Protein AF-A0A6C0B954-F1 (afdb_monomer)

Sequence (156 aa):
MAQPTNVSHELYFHHNYQGDMLFYRYDGAKYAPTFPLVWAKDHLPETGPECCKMCKTIGFWNGVFVGYCVKCADQYNGERGNGLIFYGEEKRNKKNSKSARFTYLKDVDLNEIGDKQICDTQAIIDEINSYKQEESCDAPLSSLYGSNYNGGYDSY

Organism: NCBI:txid1070528

Secondary structure (DSSP, 8-state):
-PPP------EEEEE-TTS-EEEEEETTEEE-TTS-HHHHH-PPTT-HHHH-HHHHHHSEETTEE---BHHHHHHTTTTT-S-EEETTEEPP-TT-TT-GGGTTTTT--TTTSS-TTT-TTHHHHHHHHHHHHHTT-S------------------

Foldseek 3Di:
DDDPDPPPFDWAFDADPVRHTQWIDTPNATAGPQQDVVCVVDADAQWACPRDPVCVAQQDQQRHGQFTACVRCVVVVVQGANHAPHRVHGDDDVPDCNHSCNPRCVPPDSVRHYHVVSVPHVVVVVVVVVVVVVVPDDDDDDDDDDDDDDDDDDDD

pLDDT: mean 80.94, std 17.59, range [40.47, 97.69]

Structure (mmCIF, N/CA/C/O backbone):
data_AF-A0A6C0B954-F1
#
_entry.id   AF-A0A6C0B954-F1
#
loop_
_atom_site.group_PDB
_atom_site.id
_atom_site.type_symbol
_atom_site.label_atom_id
_atom_site.label_alt_id
_atom_site.label_comp_id
_atom_site.label_asym_id
_atom_site.label_entity_id
_atom_site.label_seq_id
_atom_site.pdbx_PDB_ins_code
_atom_site.Cartn_x
_atom_site.Cartn_y
_atom_site.Cartn_z
_atom_site.occupancy
_atom_site.B_iso_or_equiv
_atom_site.auth_seq_id
_atom_site.auth_comp_id
_atom_site.auth_asym_id
_atom_site.auth_atom_id
_atom_site.pdbx_PDB_model_num
ATOM 1 N N . MET A 1 1 ? 31.419 20.873 10.414 1.00 46.31 1 MET A N 1
ATOM 2 C CA . MET A 1 1 ? 30.912 19.499 10.606 1.00 46.31 1 MET A CA 1
ATOM 3 C C . MET A 1 1 ? 29.510 19.623 11.179 1.00 46.31 1 MET A C 1
ATOM 5 O O . MET A 1 1 ? 29.386 20.045 12.319 1.00 46.31 1 MET A O 1
ATOM 9 N N . ALA A 1 2 ? 28.471 19.419 10.366 1.00 45.00 2 ALA A N 1
ATOM 10 C CA . ALA A 1 2 ? 27.090 19.485 10.845 1.00 45.00 2 ALA A CA 1
ATOM 11 C C . ALA A 1 2 ? 26.800 18.231 11.682 1.00 45.00 2 ALA A C 1
ATOM 13 O O . ALA A 1 2 ? 27.100 17.121 11.244 1.00 45.00 2 ALA A O 1
ATOM 14 N N . GLN A 1 3 ? 26.288 18.414 12.899 1.00 43.22 3 GLN A N 1
ATOM 15 C CA . GLN A 1 3 ? 25.821 17.305 13.729 1.00 43.22 3 GLN A CA 1
ATOM 16 C C . GLN A 1 3 ? 24.611 16.641 13.052 1.00 43.22 3 GLN A C 1
ATOM 18 O O . GLN A 1 3 ? 23.798 17.359 12.464 1.00 43.22 3 GLN A O 1
ATOM 23 N N . PRO A 1 4 ? 24.461 15.307 13.123 1.00 50.66 4 PRO A N 1
ATOM 24 C CA . PRO A 1 4 ? 23.248 14.660 12.653 1.00 50.66 4 PRO A CA 1
ATOM 25 C C . PRO A 1 4 ? 22.089 15.142 13.526 1.00 50.66 4 PRO A C 1
ATOM 27 O O . PRO A 1 4 ? 22.078 14.928 14.739 1.00 50.66 4 PRO A O 1
ATOM 30 N N . THR A 1 5 ? 21.126 15.834 12.921 1.00 51.94 5 THR A N 1
ATOM 31 C CA . THR A 1 5 ? 19.856 16.134 13.575 1.00 51.94 5 THR A CA 1
ATOM 32 C C . THR A 1 5 ? 19.202 14.801 13.894 1.00 51.94 5 THR A C 1
ATOM 34 O O . THR A 1 5 ? 18.871 14.037 12.989 1.00 51.94 5 THR A O 1
ATOM 37 N N . ASN A 1 6 ? 19.083 14.502 15.182 1.00 49.84 6 ASN A N 1
ATOM 38 C CA . ASN A 1 6 ? 18.390 13.330 15.686 1.00 49.84 6 ASN A CA 1
ATOM 39 C C . ASN A 1 6 ? 16.895 13.564 15.433 1.00 49.84 6 ASN A C 1
ATOM 41 O O . ASN A 1 6 ? 16.199 14.138 16.267 1.00 49.84 6 ASN A O 1
ATOM 45 N N . VAL A 1 7 ? 16.437 13.263 14.215 1.00 58.25 7 VAL A N 1
ATOM 46 C CA . VAL A 1 7 ? 15.026 13.371 13.851 1.00 58.25 7 VAL A CA 1
ATOM 47 C C . VAL A 1 7 ? 14.329 12.234 14.583 1.00 58.25 7 VAL A C 1
ATOM 49 O O . VAL A 1 7 ? 14.485 11.065 14.239 1.00 58.25 7 VAL A O 1
ATOM 52 N N . SER A 1 8 ? 13.627 12.558 15.666 1.00 64.38 8 SER A N 1
ATOM 53 C CA . SER A 1 8 ? 12.808 11.579 16.368 1.00 64.38 8 SER A CA 1
ATOM 54 C C . SER A 1 8 ? 11.682 11.146 15.436 1.00 64.38 8 SER A C 1
ATOM 56 O O . SER A 1 8 ? 10.769 11.922 15.162 1.00 64.38 8 SER A O 1
ATOM 58 N N . HIS A 1 9 ? 11.746 9.916 14.932 1.00 71.50 9 HIS A N 1
ATOM 59 C CA . HIS A 1 9 ? 10.646 9.348 14.164 1.00 71.50 9 HIS A CA 1
ATOM 60 C C . HIS A 1 9 ? 9.499 9.007 15.115 1.00 71.50 9 HIS A C 1
ATOM 62 O O . HIS A 1 9 ? 9.576 8.046 15.885 1.00 71.50 9 HIS A O 1
ATOM 68 N N . GLU A 1 10 ? 8.438 9.803 15.075 1.00 84.81 10 GLU A N 1
ATOM 69 C CA . GLU A 1 10 ? 7.268 9.589 15.916 1.00 84.81 10 GLU A CA 1
ATOM 70 C C . GLU A 1 10 ? 6.340 8.533 15.294 1.00 84.81 10 GLU A C 1
ATOM 72 O O . GLU A 1 10 ? 6.016 8.582 14.104 1.00 84.81 10 GLU A O 1
ATOM 77 N N . LEU A 1 11 ? 5.929 7.559 16.111 1.00 90.94 11 LEU A N 1
ATOM 78 C CA . LEU A 1 11 ? 4.969 6.517 15.751 1.00 90.94 11 LEU A CA 1
ATOM 79 C C . LEU A 1 11 ? 3.666 6.754 16.516 1.00 90.94 11 LEU A C 1
ATOM 81 O O . LEU A 1 11 ? 3.660 6.716 17.746 1.00 90.94 11 LEU A O 1
ATOM 85 N N . TYR A 1 12 ? 2.568 6.943 15.787 1.00 91.88 12 TYR A N 1
ATOM 86 C CA . TYR A 1 12 ? 1.238 7.162 16.361 1.00 91.88 12 TYR A CA 1
ATOM 87 C C . TYR A 1 12 ? 0.223 6.190 15.779 1.00 91.88 12 TYR A C 1
ATOM 89 O O . TYR A 1 12 ? 0.203 5.976 14.571 1.00 91.88 12 TYR A O 1
ATOM 97 N N . PHE A 1 13 ? -0.658 5.656 16.619 1.00 92.38 13 PHE A N 1
ATOM 98 C CA . PHE A 1 13 ? -1.759 4.792 16.196 1.00 92.38 13 PHE A CA 1
ATOM 99 C C . PHE A 1 13 ? -3.078 5.546 16.325 1.00 92.38 13 PHE A C 1
ATOM 101 O O . PHE A 1 13 ? -3.385 6.084 17.390 1.00 92.38 13 PHE A O 1
ATOM 108 N N . HIS A 1 14 ? -3.855 5.583 15.248 1.00 89.81 14 HIS A N 1
ATOM 109 C CA . HIS A 1 14 ? -5.147 6.255 15.211 1.00 89.81 14 HIS A CA 1
ATOM 110 C C . HIS A 1 14 ? -6.263 5.217 15.190 1.00 89.81 14 HIS A C 1
ATOM 112 O O . HIS A 1 14 ? -6.231 4.290 14.382 1.00 89.81 14 HIS A O 1
ATOM 118 N N . HIS A 1 15 ? -7.250 5.395 16.066 1.00 90.50 15 HIS A N 1
ATOM 119 C CA . HIS A 1 15 ? -8.378 4.481 16.227 1.00 90.50 15 HIS A CA 1
ATOM 120 C C . HIS A 1 15 ? -9.706 5.226 16.061 1.00 90.50 15 HIS A C 1
ATOM 122 O O . HIS A 1 15 ? -9.770 6.438 16.291 1.00 90.50 15 HIS A O 1
ATOM 128 N N . ASN A 1 16 ? -10.759 4.510 15.673 1.00 85.88 16 ASN A N 1
ATOM 129 C CA . ASN A 1 16 ? -12.130 5.013 15.720 1.00 85.88 16 ASN A CA 1
ATOM 130 C C . ASN A 1 16 ? -12.702 4.927 17.156 1.00 85.88 16 ASN A C 1
ATOM 132 O O . ASN A 1 16 ? -12.035 4.496 18.097 1.00 85.88 16 ASN A O 1
ATOM 136 N N . TYR A 1 17 ? -13.966 5.319 17.328 1.00 85.06 17 TYR A N 1
ATOM 137 C CA . TYR A 1 17 ? -14.669 5.262 18.618 1.00 85.06 17 TYR A CA 1
ATOM 138 C C . TYR A 1 17 ? -14.975 3.831 19.100 1.00 85.06 17 TYR A C 1
ATOM 140 O O . TYR A 1 17 ? -15.267 3.636 20.277 1.00 85.06 17 TYR A O 1
ATOM 148 N N . GLN A 1 18 ? -14.915 2.843 18.205 1.00 86.81 18 GLN A N 1
ATOM 149 C CA . GLN A 1 18 ? -15.090 1.418 18.505 1.00 86.81 18 GLN A CA 1
ATOM 150 C C . GLN A 1 18 ? -13.768 0.754 18.923 1.00 86.81 18 GLN A C 1
ATOM 152 O O . GLN A 1 18 ? -13.779 -0.368 19.419 1.00 86.81 18 GLN A O 1
ATOM 157 N N . GLY A 1 19 ? -12.643 1.467 18.793 1.00 86.19 19 GLY A N 1
ATOM 158 C CA . GLY A 1 19 ? -11.306 0.973 19.102 1.00 86.19 19 GLY A CA 1
ATOM 159 C C . GLY A 1 19 ? -10.591 0.315 17.921 1.00 86.19 19 GLY A C 1
ATOM 160 O O . GLY A 1 19 ? -9.467 -0.148 18.098 1.00 86.19 19 GLY A O 1
ATOM 161 N N . ASP A 1 20 ? -11.181 0.302 16.725 1.00 87.31 20 ASP A N 1
ATOM 162 C CA . ASP A 1 20 ? -10.530 -0.243 15.534 1.00 87.31 20 ASP A CA 1
ATOM 163 C C . ASP A 1 20 ? -9.465 0.724 15.027 1.00 87.31 20 ASP A C 1
ATOM 165 O O . ASP A 1 20 ? -9.687 1.935 14.932 1.00 87.31 20 ASP A O 1
ATOM 169 N N . MET A 1 21 ? -8.296 0.190 14.681 1.00 89.75 21 MET A N 1
ATOM 170 C CA . MET A 1 21 ? -7.208 0.986 14.126 1.00 89.75 21 MET A CA 1
ATOM 171 C C . MET A 1 21 ? -7.548 1.411 12.694 1.00 89.75 21 MET A C 1
ATOM 173 O O . MET A 1 21 ? -7.789 0.569 11.836 1.00 89.75 21 MET A O 1
ATOM 177 N N . LEU A 1 22 ? -7.519 2.718 12.433 1.00 90.69 22 LEU A N 1
ATOM 178 C CA . LEU A 1 22 ? -7.804 3.312 11.122 1.00 90.69 22 LEU A CA 1
ATOM 179 C C . LEU A 1 22 ? -6.543 3.467 10.272 1.00 90.69 22 LEU A C 1
ATOM 181 O O . LEU A 1 22 ? -6.570 3.275 9.060 1.00 90.69 22 LEU A O 1
ATOM 185 N N . PHE A 1 23 ? -5.436 3.841 10.914 1.00 94.56 23 PHE A N 1
ATOM 186 C CA . PHE A 1 23 ? -4.098 3.927 10.334 1.00 94.56 23 PHE A CA 1
ATOM 187 C C . PHE A 1 23 ? -3.073 4.133 11.451 1.00 94.56 23 PHE A C 1
ATOM 189 O O . PHE A 1 23 ? -3.416 4.490 12.582 1.00 94.56 23 PHE A O 1
ATOM 196 N N . TYR A 1 24 ? -1.796 3.989 11.119 1.00 94.94 24 TYR A N 1
ATOM 197 C CA . TYR A 1 24 ? -0.712 4.498 11.955 1.00 94.94 24 TYR A CA 1
ATOM 198 C C . TYR A 1 24 ? 0.130 5.509 11.180 1.00 94.94 24 TYR A C 1
ATOM 200 O O . TYR A 1 24 ? 0.215 5.456 9.955 1.00 94.94 24 TYR A O 1
ATOM 208 N N . ARG A 1 25 ? 0.738 6.462 11.883 1.00 94.69 25 ARG A N 1
ATOM 209 C CA . ARG A 1 25 ? 1.648 7.449 11.303 1.00 94.69 25 ARG A CA 1
ATOM 210 C C . ARG A 1 25 ? 3.078 7.080 11.647 1.00 94.69 25 ARG A C 1
ATOM 212 O O . ARG A 1 25 ? 3.368 6.827 12.812 1.00 94.69 25 ARG A O 1
ATOM 219 N N . TYR A 1 26 ? 3.948 7.074 10.649 1.00 94.38 26 TYR A N 1
ATOM 220 C CA . TYR A 1 26 ? 5.383 6.920 10.827 1.00 94.38 26 TYR A CA 1
ATOM 221 C C . TYR A 1 26 ? 6.103 7.821 9.830 1.00 94.38 26 TYR A C 1
ATOM 223 O O . TYR A 1 26 ? 5.793 7.781 8.642 1.00 94.38 26 TYR A O 1
ATOM 231 N N . ASP A 1 27 ? 7.036 8.630 10.331 1.00 89.81 27 ASP A N 1
ATOM 232 C CA . ASP A 1 27 ? 7.874 9.523 9.522 1.00 89.81 27 ASP A CA 1
ATOM 233 C C . ASP A 1 27 ? 7.063 10.376 8.534 1.00 89.81 27 ASP A C 1
ATOM 235 O O . ASP A 1 27 ? 7.216 10.301 7.325 1.00 89.81 27 ASP A O 1
ATOM 239 N N . GLY A 1 28 ? 6.078 11.112 9.055 1.00 87.88 28 GLY A N 1
ATOM 240 C CA . GLY A 1 28 ? 5.234 11.994 8.246 1.00 87.88 28 GLY A CA 1
ATOM 241 C C . GLY A 1 28 ? 4.078 11.301 7.515 1.00 87.88 28 GLY A C 1
ATOM 242 O O . GLY A 1 28 ? 2.994 11.889 7.466 1.00 87.88 28 GLY A O 1
ATOM 243 N N . ALA A 1 29 ? 4.244 10.058 7.060 1.00 93.25 29 ALA A N 1
ATOM 244 C CA . ALA A 1 29 ? 3.247 9.311 6.289 1.00 93.25 29 ALA A CA 1
ATOM 245 C C . ALA A 1 29 ? 2.267 8.502 7.162 1.00 93.25 29 ALA A C 1
ATOM 247 O O . ALA A 1 29 ? 2.624 7.971 8.215 1.00 93.25 29 ALA A O 1
ATOM 248 N N . LYS A 1 30 ? 1.012 8.386 6.706 1.00 95.25 30 LYS A N 1
ATOM 249 C CA . LYS A 1 30 ? -0.006 7.490 7.283 1.00 95.25 30 LYS A CA 1
ATOM 250 C C . LYS A 1 30 ? 0.017 6.158 6.530 1.00 95.25 30 LYS A C 1
ATOM 252 O O . LYS A 1 30 ? 0.078 6.169 5.307 1.00 95.25 30 LYS A O 1
ATOM 257 N N . TYR A 1 31 ? -0.082 5.038 7.232 1.00 96.56 31 TYR A N 1
A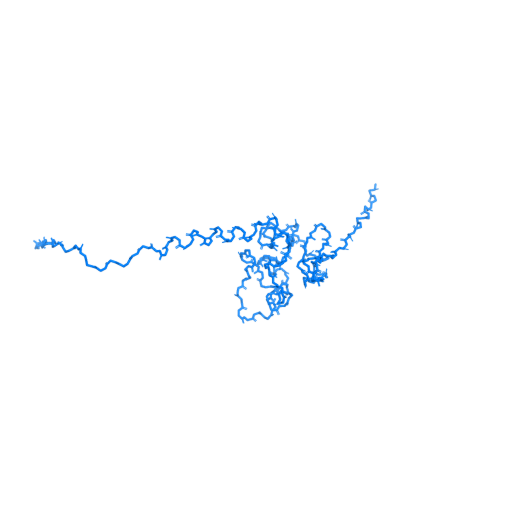TOM 258 C CA . TYR A 1 31 ? -0.032 3.679 6.689 1.00 96.56 31 TYR A CA 1
ATOM 259 C C . TYR A 1 31 ? -1.258 2.880 7.119 1.00 96.56 31 TYR A C 1
ATOM 261 O O . TYR A 1 31 ? -1.780 3.088 8.218 1.00 96.56 31 TYR A O 1
ATOM 269 N N . ALA A 1 32 ? -1.708 1.963 6.259 1.00 96.19 32 ALA A N 1
ATOM 270 C CA . ALA A 1 32 ? -2.838 1.093 6.569 1.00 96.19 32 ALA A CA 1
ATOM 271 C C . ALA A 1 32 ? -2.593 0.319 7.883 1.00 96.19 32 ALA A C 1
ATOM 273 O O . ALA A 1 32 ? -1.444 -0.028 8.162 1.00 96.19 32 ALA A O 1
ATOM 274 N N . PRO A 1 33 ? -3.639 0.012 8.674 1.00 94.56 33 PRO A N 1
ATOM 275 C CA . PRO A 1 33 ? -3.510 -0.548 10.030 1.00 94.56 33 PRO A CA 1
ATOM 276 C C . PRO A 1 33 ? -2.603 -1.775 10.138 1.00 94.56 33 PRO A C 1
ATOM 278 O O . PRO A 1 33 ? -1.880 -1.970 11.109 1.00 94.56 33 PRO A O 1
ATOM 281 N N . THR A 1 34 ? -2.644 -2.603 9.106 1.00 95.88 34 THR A N 1
ATOM 282 C CA . THR A 1 34 ? -1.946 -3.881 9.008 1.00 95.88 34 THR A CA 1
ATOM 283 C C . THR A 1 34 ? -0.710 -3.816 8.116 1.00 95.88 34 THR A C 1
ATOM 285 O O . THR A 1 34 ? -0.027 -4.830 7.954 1.00 95.88 34 THR A O 1
ATOM 288 N N . PHE A 1 35 ? -0.398 -2.654 7.526 1.00 96.69 35 PHE A N 1
ATOM 289 C CA . PHE A 1 35 ? 0.826 -2.481 6.753 1.00 96.69 35 PHE A CA 1
ATOM 290 C C . PHE A 1 35 ? 2.029 -2.784 7.663 1.00 96.69 35 PHE A C 1
ATOM 292 O O . PHE A 1 35 ? 2.108 -2.250 8.771 1.00 96.69 35 PHE A O 1
ATOM 299 N N . PRO A 1 36 ? 2.974 -3.648 7.254 1.00 96.94 36 PRO A N 1
ATOM 300 C CA . PRO A 1 36 ? 4.064 -4.031 8.141 1.00 96.94 36 PRO A CA 1
ATOM 301 C C . PRO A 1 36 ? 4.946 -2.838 8.529 1.00 96.94 36 PRO A C 1
ATOM 303 O O . PRO A 1 36 ? 5.594 -2.223 7.681 1.00 96.94 36 PRO A O 1
ATOM 306 N N . LEU A 1 37 ? 5.048 -2.559 9.834 1.00 96.25 37 LEU A N 1
ATOM 307 C CA . LEU A 1 37 ? 5.862 -1.454 10.357 1.00 96.25 37 LEU A CA 1
ATOM 308 C C . LEU A 1 37 ? 7.330 -1.546 9.913 1.00 96.25 37 LEU A C 1
ATOM 310 O O . LEU A 1 37 ? 7.956 -0.528 9.636 1.00 96.25 37 LEU A O 1
ATOM 314 N N . VAL A 1 38 ? 7.875 -2.761 9.802 1.00 96.69 38 VAL A N 1
ATOM 315 C CA . VAL A 1 38 ? 9.240 -2.983 9.295 1.00 96.69 38 VAL A CA 1
ATOM 316 C C . VAL A 1 38 ? 9.416 -2.482 7.861 1.00 96.69 38 VAL A C 1
ATOM 318 O O . VAL A 1 38 ? 10.470 -1.957 7.535 1.00 96.69 38 VAL A O 1
ATOM 321 N N . TRP A 1 39 ? 8.381 -2.563 7.021 1.00 96.75 39 TRP A N 1
ATOM 322 C CA . TRP A 1 39 ? 8.422 -2.041 5.654 1.00 96.75 39 TRP A CA 1
ATOM 323 C C . TRP A 1 39 ? 8.239 -0.528 5.608 1.00 96.75 39 TRP A C 1
ATOM 325 O O . TRP A 1 39 ? 8.822 0.120 4.748 1.00 96.75 39 TRP A O 1
ATOM 335 N N . ALA A 1 40 ? 7.464 0.041 6.535 1.00 96.50 40 ALA A N 1
ATOM 336 C CA . ALA A 1 40 ? 7.327 1.491 6.665 1.00 96.50 40 ALA A CA 1
ATOM 337 C C . ALA A 1 40 ? 8.631 2.163 7.129 1.00 96.50 40 ALA A C 1
ATOM 339 O O . ALA A 1 40 ? 8.896 3.298 6.746 1.00 96.50 40 ALA A O 1
ATOM 340 N N . LYS A 1 41 ? 9.437 1.453 7.929 1.00 95.25 41 LYS A N 1
ATOM 341 C CA . LYS A 1 41 ? 10.749 1.898 8.426 1.00 95.25 41 LYS A CA 1
ATOM 342 C C . LYS A 1 41 ? 11.886 1.744 7.422 1.00 95.25 41 LYS A C 1
ATOM 344 O O . LYS A 1 41 ? 12.909 2.400 7.573 1.00 95.25 41 LYS A O 1
ATOM 349 N N . ASP A 1 42 ? 11.724 0.860 6.445 1.00 94.44 42 ASP A N 1
ATOM 350 C CA . ASP A 1 42 ? 12.793 0.457 5.537 1.00 94.44 42 ASP A CA 1
ATOM 351 C C . ASP A 1 42 ? 12.290 0.438 4.092 1.00 94.44 42 ASP A C 1
ATOM 353 O O . ASP A 1 42 ? 11.844 -0.591 3.562 1.00 94.44 42 ASP A O 1
ATOM 357 N N . HIS A 1 43 ? 12.324 1.614 3.465 1.00 94.69 43 HIS A N 1
ATOM 358 C CA . HIS A 1 43 ? 12.113 1.754 2.029 1.00 94.69 43 HIS A CA 1
ATOM 359 C C . HIS A 1 43 ? 13.462 1.734 1.310 1.00 94.69 43 HIS A C 1
ATOM 361 O O . HIS A 1 43 ? 14.370 2.488 1.653 1.00 94.69 43 HIS A O 1
ATOM 367 N N . LEU A 1 44 ? 13.569 0.935 0.248 1.00 95.31 44 LEU A N 1
ATOM 368 C CA . LEU A 1 44 ? 14.644 1.063 -0.730 1.00 95.31 44 LEU A CA 1
ATOM 369 C C . LEU A 1 44 ? 14.676 2.494 -1.300 1.00 95.31 44 LEU A C 1
ATOM 371 O O . LEU A 1 44 ? 13.608 3.111 -1.447 1.00 95.31 44 LEU A O 1
ATOM 375 N N . PRO A 1 45 ? 15.862 3.008 -1.680 1.00 95.62 45 PRO A N 1
ATOM 376 C CA . PRO A 1 45 ? 15.994 4.314 -2.317 1.00 95.62 45 PRO A CA 1
ATOM 377 C C . PRO A 1 45 ? 15.008 4.499 -3.478 1.00 95.62 45 PRO A C 1
ATOM 379 O O . PRO A 1 45 ? 14.755 3.571 -4.240 1.00 95.62 45 PRO A O 1
ATOM 382 N N . GLU A 1 46 ? 14.440 5.701 -3.603 1.00 95.25 46 GLU A N 1
ATOM 383 C CA . GLU A 1 46 ? 13.465 6.067 -4.650 1.00 95.25 46 GLU A CA 1
ATOM 384 C C . GLU A 1 46 ? 12.122 5.308 -4.616 1.00 95.25 46 GLU A C 1
ATOM 386 O O . GLU A 1 46 ? 11.284 5.485 -5.506 1.00 95.25 46 GLU A O 1
ATOM 391 N N . THR A 1 47 ? 11.867 4.490 -3.590 1.00 96.81 47 THR A N 1
ATOM 392 C CA . THR A 1 47 ? 10.599 3.766 -3.431 1.00 96.81 47 THR A CA 1
ATOM 393 C C . THR A 1 47 ? 9.704 4.368 -2.349 1.00 96.81 47 THR A C 1
ATOM 395 O O . THR A 1 47 ? 10.114 5.213 -1.558 1.00 96.81 47 THR A O 1
ATOM 398 N N . GLY A 1 48 ? 8.446 3.926 -2.324 1.00 94.94 48 GLY A N 1
ATOM 399 C CA . GLY A 1 48 ? 7.539 4.232 -1.222 1.00 94.94 48 GLY A CA 1
ATOM 400 C C . GLY A 1 48 ? 6.875 5.614 -1.280 1.00 94.94 48 GLY A C 1
ATOM 401 O O . GLY A 1 48 ? 6.935 6.295 -2.310 1.00 94.94 48 GLY A O 1
ATOM 402 N N . PRO A 1 49 ? 6.178 5.985 -0.194 1.00 94.44 49 PRO A N 1
ATOM 403 C CA . PRO A 1 49 ? 5.222 7.089 -0.167 1.00 94.44 49 PRO A CA 1
ATOM 404 C C . PRO A 1 49 ? 5.846 8.469 -0.391 1.00 94.44 49 PRO A C 1
ATOM 406 O O . PRO A 1 49 ? 5.180 9.350 -0.920 1.00 94.44 49 PRO A O 1
ATOM 409 N N . GLU A 1 50 ? 7.115 8.677 -0.038 1.00 91.75 50 GLU A N 1
ATOM 410 C CA . GLU A 1 50 ? 7.742 10.004 -0.112 1.00 91.75 50 GLU A CA 1
ATOM 411 C C . GLU A 1 50 ? 8.688 10.187 -1.300 1.00 91.75 50 GLU A C 1
ATOM 413 O O . GLU A 1 50 ? 8.867 11.308 -1.783 1.00 91.75 50 GLU A O 1
ATOM 418 N N . CYS A 1 51 ? 9.249 9.102 -1.826 1.00 93.88 51 CYS A N 1
ATOM 419 C CA . CYS A 1 51 ? 10.291 9.184 -2.850 1.00 93.88 51 CYS A CA 1
ATOM 420 C C . CYS A 1 51 ? 9.786 8.793 -4.245 1.00 93.88 51 CYS A C 1
ATOM 422 O O . CYS A 1 51 ? 10.319 9.271 -5.244 1.00 93.88 51 CYS A O 1
ATOM 424 N N . CYS A 1 52 ? 8.725 7.984 -4.346 1.00 96.81 52 CYS A N 1
ATOM 425 C CA . CYS A 1 52 ? 8.198 7.547 -5.636 1.00 96.81 52 CYS A CA 1
ATOM 426 C C . CYS A 1 52 ? 6.955 8.346 -6.048 1.00 96.81 52 CYS A C 1
ATOM 428 O O . CYS A 1 52 ? 5.911 8.272 -5.399 1.00 96.81 52 CYS A O 1
ATOM 430 N N . LYS A 1 53 ? 7.025 9.036 -7.197 1.00 95.88 53 LYS A N 1
ATOM 431 C CA . LYS A 1 53 ? 5.889 9.789 -7.762 1.00 95.88 53 LYS A CA 1
ATOM 432 C C . LYS A 1 53 ? 4.648 8.914 -7.968 1.00 95.88 53 LYS A C 1
ATOM 434 O O . LYS A 1 53 ? 3.553 9.335 -7.629 1.00 95.88 53 LYS A O 1
ATO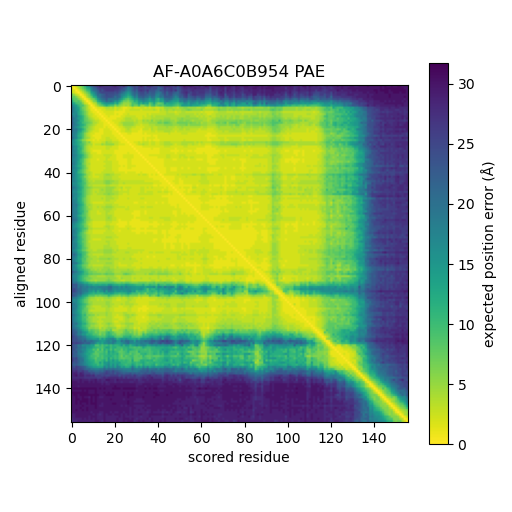M 439 N N . MET A 1 54 ? 4.814 7.690 -8.469 1.00 95.75 54 MET A N 1
ATOM 440 C CA . MET A 1 54 ? 3.679 6.784 -8.676 1.00 95.75 54 MET A CA 1
ATOM 441 C C . MET A 1 54 ? 3.073 6.321 -7.351 1.00 95.75 54 MET A C 1
ATOM 443 O O . MET A 1 54 ? 1.858 6.331 -7.216 1.00 95.75 54 MET A O 1
ATOM 447 N N . CYS A 1 55 ? 3.885 5.970 -6.350 1.00 96.31 55 CYS A N 1
ATOM 448 C CA . CYS A 1 55 ? 3.364 5.630 -5.023 1.00 96.31 55 CYS A CA 1
ATOM 449 C C . CYS A 1 55 ? 2.633 6.812 -4.371 1.00 96.31 55 CYS A C 1
ATOM 451 O O . CYS A 1 55 ? 1.599 6.591 -3.758 1.00 96.31 55 CYS A O 1
ATOM 453 N N . LYS A 1 56 ? 3.110 8.052 -4.552 1.00 93.00 56 LYS A N 1
ATOM 454 C CA . LYS A 1 56 ? 2.389 9.263 -4.116 1.00 93.00 56 LYS A CA 1
ATOM 455 C C . LYS A 1 56 ? 1.022 9.408 -4.765 1.00 93.00 56 LYS A C 1
ATOM 457 O O . LYS A 1 56 ? 0.102 9.888 -4.122 1.00 93.00 56 LYS A O 1
ATOM 462 N N . THR A 1 57 ? 0.909 9.032 -6.035 1.00 90.50 57 THR A N 1
ATOM 463 C CA . THR A 1 57 ? -0.335 9.186 -6.787 1.00 90.50 57 THR A CA 1
ATOM 464 C C . THR A 1 57 ? -1.314 8.055 -6.505 1.00 90.50 57 THR A C 1
ATOM 466 O O . THR A 1 57 ? -2.434 8.336 -6.125 1.00 90.50 57 THR A O 1
ATOM 469 N N . ILE A 1 58 ? -0.917 6.792 -6.678 1.00 93.62 58 ILE A N 1
ATOM 470 C CA . ILE A 1 58 ? -1.847 5.644 -6.644 1.00 93.62 58 ILE A CA 1
ATOM 471 C C . ILE A 1 58 ? -1.683 4.748 -5.412 1.00 93.62 58 ILE A C 1
ATOM 473 O O . ILE A 1 58 ? -2.460 3.818 -5.219 1.00 93.62 58 ILE A O 1
ATOM 477 N N . GLY A 1 59 ? -0.645 4.985 -4.607 1.00 94.81 59 GLY A N 1
ATOM 478 C CA . GLY A 1 59 ? -0.337 4.189 -3.417 1.00 94.81 59 GLY A CA 1
ATOM 479 C C . GLY A 1 59 ? -1.129 4.580 -2.178 1.00 94.81 59 GLY A C 1
ATOM 480 O O . GLY A 1 59 ? -0.999 3.921 -1.147 1.00 94.81 59 GLY A O 1
ATOM 481 N N . PHE A 1 60 ? -1.930 5.638 -2.274 1.00 93.31 60 PHE A N 1
ATOM 482 C CA . PHE A 1 60 ? -2.720 6.175 -1.181 1.00 93.31 60 PHE A CA 1
ATOM 483 C C . PHE A 1 60 ? -4.211 5.940 -1.397 1.00 93.31 60 PHE A C 1
ATOM 485 O O . PHE A 1 60 ? -4.694 5.870 -2.525 1.00 93.31 60 PHE A O 1
ATOM 492 N N . TRP A 1 61 ? -4.913 5.814 -0.278 1.00 91.81 61 TRP A N 1
ATOM 493 C CA . TRP A 1 61 ? -6.357 5.730 -0.186 1.00 91.81 61 TRP A CA 1
ATOM 494 C C . TRP A 1 61 ? -6.815 6.546 1.022 1.00 91.81 61 TRP A C 1
ATOM 496 O O . TRP A 1 61 ? -6.386 6.264 2.142 1.00 91.81 61 TRP A O 1
ATOM 506 N N . ASN A 1 62 ? -7.626 7.587 0.814 1.00 89.50 62 ASN A N 1
ATOM 507 C CA . ASN A 1 62 ? -8.057 8.522 1.869 1.00 89.50 62 ASN A CA 1
ATOM 508 C C . ASN A 1 62 ? -6.871 9.083 2.688 1.00 89.50 62 ASN A C 1
ATOM 510 O O . ASN A 1 62 ? -6.893 9.133 3.924 1.00 89.50 62 ASN A O 1
ATOM 514 N N . GLY A 1 63 ? -5.780 9.436 1.998 1.00 90.31 63 GLY A N 1
ATOM 515 C CA . GLY A 1 63 ? -4.535 9.906 2.614 1.00 90.31 63 GLY A CA 1
ATOM 516 C C . GLY A 1 63 ? -3.727 8.849 3.385 1.00 90.31 63 GLY A C 1
ATOM 517 O O . GLY A 1 63 ? -2.762 9.206 4.061 1.00 90.31 63 GLY A O 1
ATOM 518 N N . VAL A 1 64 ? -4.085 7.563 3.300 1.00 94.25 64 VAL A N 1
ATOM 519 C CA . VAL A 1 64 ? -3.371 6.439 3.930 1.00 94.25 64 VAL A CA 1
ATOM 520 C C . VAL A 1 64 ? -2.649 5.610 2.881 1.00 94.25 64 VAL A C 1
ATOM 522 O O . VAL A 1 64 ? -3.242 5.190 1.895 1.00 94.25 64 VAL A O 1
ATOM 525 N N . PHE A 1 65 ? -1.364 5.346 3.094 1.00 96.19 65 PHE A N 1
ATOM 526 C CA . PHE A 1 65 ? -0.572 4.497 2.219 1.00 96.19 65 PHE A CA 1
ATOM 527 C C . PHE A 1 65 ? -1.019 3.039 2.351 1.00 96.19 65 PHE A C 1
ATOM 529 O O . PHE A 1 65 ? -0.921 2.434 3.423 1.00 96.19 65 PHE A O 1
ATOM 536 N N . VAL A 1 66 ? -1.502 2.481 1.244 1.00 96.44 66 VAL A N 1
ATOM 537 C CA . VAL A 1 66 ? -2.041 1.119 1.156 1.00 96.44 66 VAL A CA 1
ATOM 538 C C . VAL A 1 66 ? -1.158 0.191 0.335 1.00 96.44 66 VAL A C 1
ATOM 540 O O . VAL A 1 66 ? -1.319 -1.018 0.425 1.00 96.44 66 VAL A O 1
ATOM 543 N N . GLY A 1 67 ? -0.210 0.703 -0.451 1.00 96.50 67 GLY A N 1
ATOM 544 C CA . GLY A 1 67 ? 0.690 -0.172 -1.190 1.00 96.50 67 GLY A CA 1
ATOM 545 C C . GLY A 1 67 ? 1.598 0.525 -2.189 1.00 96.50 67 GLY A C 1
ATOM 546 O O . GLY A 1 67 ? 1.430 1.685 -2.555 1.00 96.50 67 GLY A O 1
ATOM 547 N N . TYR A 1 68 ? 2.589 -0.225 -2.657 1.00 97.38 68 TYR A N 1
ATOM 548 C CA . TYR A 1 68 ? 3.547 0.237 -3.656 1.00 97.38 68 TYR A CA 1
ATOM 549 C C . TYR A 1 68 ? 2.956 0.178 -5.066 1.00 97.38 68 TYR A C 1
ATOM 551 O O . TYR A 1 68 ? 2.165 -0.708 -5.368 1.00 97.38 68 TYR A O 1
ATOM 559 N N . CYS A 1 69 ? 3.392 1.058 -5.971 1.00 97.31 69 CYS A N 1
ATOM 560 C CA . CYS A 1 69 ? 3.147 0.882 -7.407 1.00 97.31 69 CYS A CA 1
ATOM 561 C C . CYS A 1 69 ? 3.878 -0.362 -7.955 1.00 97.31 69 CYS A C 1
ATOM 563 O O . CYS A 1 69 ? 4.822 -0.848 -7.328 1.00 97.31 69 CYS A O 1
ATOM 565 N N . VAL A 1 70 ? 3.505 -0.834 -9.153 1.00 96.44 70 VAL A N 1
ATOM 566 C CA . VAL A 1 70 ? 4.142 -2.001 -9.813 1.00 96.44 70 VAL A CA 1
ATOM 567 C C . VAL A 1 70 ? 5.670 -1.905 -9.850 1.00 96.44 70 VAL A C 1
ATOM 569 O O . VAL A 1 70 ? 6.343 -2.817 -9.388 1.00 96.44 70 VAL A O 1
ATOM 572 N N . LYS A 1 71 ? 6.233 -0.774 -10.298 1.00 96.94 71 LYS A N 1
ATOM 573 C CA . LYS A 1 71 ? 7.695 -0.610 -10.399 1.00 96.94 71 LYS A CA 1
ATOM 574 C C . LYS A 1 71 ? 8.396 -0.739 -9.042 1.00 96.94 71 LYS A C 1
ATOM 576 O O . LYS A 1 71 ? 9.487 -1.292 -8.969 1.00 96.94 71 LYS A O 1
ATOM 581 N N . CYS A 1 72 ? 7.807 -0.203 -7.973 1.00 97.6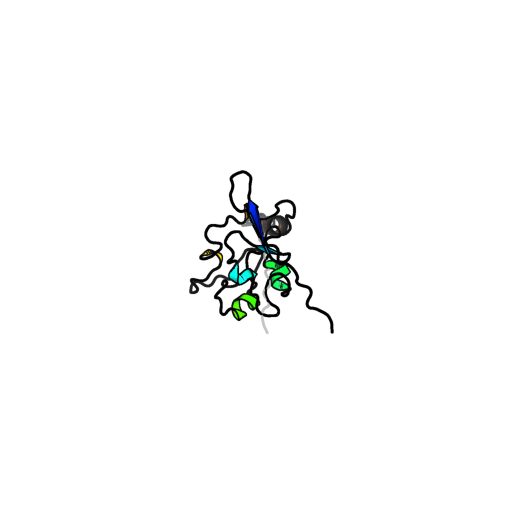9 72 CYS A N 1
ATOM 582 C CA . CYS A 1 72 ? 8.383 -0.333 -6.636 1.00 97.69 72 CYS A CA 1
ATOM 583 C C . CYS A 1 72 ? 8.216 -1.754 -6.097 1.00 97.69 72 CYS A C 1
ATOM 585 O O . CYS A 1 72 ? 9.162 -2.289 -5.537 1.00 97.69 72 CYS A O 1
ATOM 587 N N . ALA A 1 73 ? 7.055 -2.379 -6.296 1.00 95.88 73 ALA A N 1
ATOM 588 C CA . ALA A 1 73 ? 6.832 -3.768 -5.909 1.00 95.88 73 ALA A CA 1
ATOM 589 C C . ALA A 1 73 ? 7.831 -4.724 -6.587 1.00 95.88 73 ALA A C 1
ATOM 591 O O . ALA A 1 73 ? 8.370 -5.609 -5.923 1.00 95.88 73 ALA A O 1
ATOM 592 N N . ASP A 1 74 ? 8.147 -4.493 -7.865 1.00 94.94 74 ASP A N 1
ATOM 593 C CA . ASP A 1 74 ? 9.145 -5.263 -8.614 1.00 94.94 74 ASP A CA 1
ATOM 594 C C . ASP A 1 74 ? 10.557 -5.125 -8.015 1.00 94.94 74 ASP A C 1
ATOM 596 O O . ASP A 1 74 ? 11.290 -6.109 -7.959 1.00 94.94 74 ASP A O 1
ATOM 600 N N . GLN A 1 75 ? 10.932 -3.951 -7.486 1.00 96.44 75 GLN A N 1
A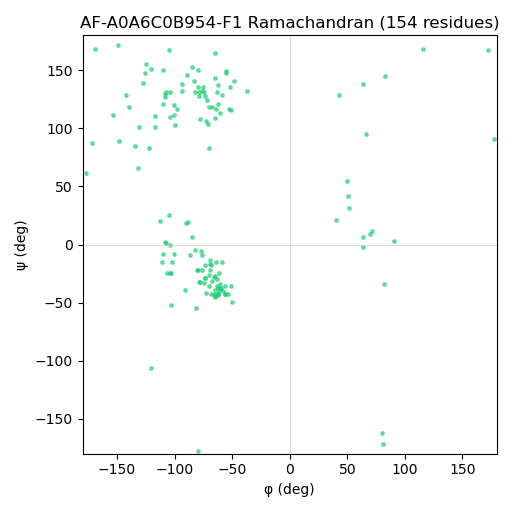TOM 601 C CA . GLN A 1 75 ? 12.213 -3.775 -6.774 1.00 96.44 75 GLN A CA 1
ATOM 602 C C . GLN A 1 75 ? 12.290 -4.589 -5.478 1.00 9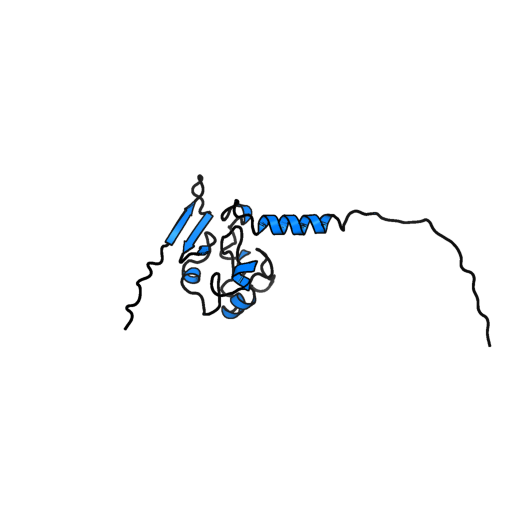6.44 75 GLN A C 1
ATOM 604 O O . GLN A 1 75 ? 13.371 -5.001 -5.066 1.00 96.44 75 GLN A O 1
ATOM 609 N N . TYR A 1 76 ? 11.142 -4.864 -4.861 1.00 94.69 76 TYR A N 1
ATOM 610 C CA . TYR A 1 76 ? 11.023 -5.798 -3.745 1.00 94.69 76 TYR A CA 1
ATOM 611 C C . TYR A 1 76 ? 10.732 -7.229 -4.208 1.00 94.69 76 TYR A C 1
ATOM 613 O O . TYR A 1 76 ? 10.226 -8.012 -3.415 1.00 94.69 76 TYR A O 1
ATOM 621 N N . ASN A 1 77 ? 10.968 -7.589 -5.475 1.00 92.81 77 ASN A N 1
ATOM 622 C CA . ASN A 1 77 ? 10.693 -8.921 -6.033 1.00 92.81 77 ASN A CA 1
ATOM 623 C C . ASN A 1 77 ? 9.257 -9.428 -5.766 1.00 92.81 77 ASN A C 1
ATOM 625 O O . ASN A 1 77 ? 9.024 -10.625 -5.588 1.00 92.81 77 ASN A O 1
ATOM 629 N N . GLY A 1 78 ? 8.287 -8.513 -5.682 1.00 90.50 78 GLY A N 1
ATOM 630 C CA . GLY A 1 78 ? 6.893 -8.825 -5.368 1.00 90.50 78 GLY A CA 1
ATOM 631 C C . GLY A 1 78 ? 6.629 -9.239 -3.914 1.00 90.50 78 GLY A C 1
ATOM 632 O O . GLY A 1 78 ? 5.547 -9.742 -3.612 1.00 90.50 78 GLY A O 1
ATOM 633 N N . GLU A 1 79 ? 7.589 -9.062 -2.998 1.00 93.25 79 GLU A N 1
ATOM 634 C CA . GLU A 1 79 ? 7.432 -9.435 -1.586 1.00 93.25 79 GLU A CA 1
ATOM 635 C C . GLU A 1 79 ? 6.453 -8.544 -0.822 1.00 93.25 79 GLU A C 1
ATOM 637 O O . GLU A 1 79 ? 5.836 -8.996 0.141 1.00 93.25 79 GLU A O 1
ATOM 642 N N . ARG A 1 80 ? 6.286 -7.298 -1.275 1.00 94.62 80 ARG A N 1
ATOM 643 C CA . ARG A 1 80 ? 5.419 -6.284 -0.656 1.00 94.62 80 ARG A CA 1
ATOM 644 C C . ARG A 1 80 ? 4.112 -6.060 -1.433 1.00 94.62 80 ARG A C 1
ATOM 646 O O . ARG A 1 80 ? 3.530 -4.975 -1.372 1.00 94.62 80 ARG A O 1
ATOM 653 N N . GLY A 1 81 ? 3.666 -7.069 -2.183 1.00 94.56 81 GLY A N 1
ATOM 654 C CA . GLY A 1 81 ? 2.528 -6.986 -3.105 1.00 94.56 81 GLY A CA 1
ATOM 655 C C . GLY A 1 81 ? 2.928 -7.186 -4.567 1.00 94.56 81 GLY A C 1
ATOM 656 O O . GLY A 1 81 ? 4.098 -7.117 -4.926 1.00 94.56 81 GLY A O 1
ATOM 657 N N . ASN A 1 82 ? 1.936 -7.373 -5.436 1.00 94.81 82 ASN A N 1
ATOM 658 C CA . ASN A 1 82 ? 2.077 -7.339 -6.899 1.00 94.81 82 ASN A CA 1
ATOM 659 C C . ASN A 1 82 ? 2.200 -5.912 -7.460 1.00 94.81 82 ASN A C 1
ATOM 661 O O . ASN A 1 82 ? 2.455 -5.726 -8.651 1.00 94.81 82 ASN A O 1
ATOM 665 N N . GLY A 1 83 ? 1.975 -4.920 -6.601 1.00 95.56 83 GLY A N 1
ATOM 666 C CA . GLY A 1 83 ? 1.991 -3.509 -6.930 1.00 95.56 83 GLY A CA 1
ATOM 667 C C . GLY A 1 83 ? 0.678 -3.004 -7.523 1.00 95.56 83 GLY A C 1
ATOM 668 O O . GLY A 1 83 ? -0.029 -3.703 -8.250 1.00 95.56 83 GLY A O 1
ATOM 669 N N . LEU A 1 84 ? 0.351 -1.765 -7.186 1.00 96.00 84 LEU A N 1
ATOM 670 C CA . LEU A 1 84 ? -0.862 -1.080 -7.599 1.00 96.00 84 LEU A CA 1
ATOM 671 C C . LEU A 1 84 ? -0.717 -0.553 -9.028 1.00 96.00 84 LEU A C 1
ATOM 673 O O . LEU A 1 84 ? 0.330 -0.004 -9.393 1.00 96.00 84 LEU A O 1
ATOM 677 N N . ILE A 1 85 ? -1.766 -0.752 -9.824 1.00 94.56 85 ILE A N 1
ATOM 678 C CA . ILE A 1 85 ? -1.914 -0.234 -11.195 1.00 94.56 85 ILE A CA 1
ATOM 679 C C . ILE A 1 85 ? -2.861 0.962 -11.248 1.00 94.56 85 ILE A C 1
ATOM 681 O O . ILE A 1 85 ? -2.744 1.797 -12.140 1.00 94.56 85 ILE A O 1
ATOM 685 N N . PHE A 1 86 ? -3.761 1.053 -10.272 1.00 90.88 86 PHE A N 1
ATOM 686 C CA . PHE A 1 86 ? -4.688 2.152 -10.073 1.00 90.88 86 PHE A CA 1
ATOM 687 C C . PHE A 1 86 ? -4.961 2.302 -8.572 1.00 90.88 86 PHE A C 1
ATOM 689 O O . PHE A 1 86 ? -4.515 1.474 -7.773 1.00 90.88 86 PHE A O 1
ATOM 696 N N . TYR A 1 87 ? -5.662 3.360 -8.179 1.00 86.69 87 TYR A N 1
ATOM 697 C CA . TYR A 1 87 ? -6.014 3.632 -6.786 1.00 86.69 87 TYR A CA 1
ATOM 698 C C . TYR A 1 87 ? -6.657 2.413 -6.111 1.00 86.69 87 TYR A C 1
ATOM 700 O O . TYR A 1 87 ? -7.707 1.944 -6.543 1.00 86.69 87 TYR A O 1
ATOM 708 N N . GLY A 1 88 ? -5.995 1.856 -5.090 1.00 81.75 88 GLY A N 1
ATOM 709 C CA . GLY A 1 88 ? -6.456 0.654 -4.375 1.00 81.75 88 GLY A CA 1
ATOM 710 C C . GLY A 1 88 ? -6.536 -0.635 -5.216 1.00 81.75 88 GLY A C 1
ATOM 711 O O . GLY A 1 88 ? -6.854 -1.704 -4.680 1.00 81.75 88 GLY A O 1
ATOM 712 N N . GLU A 1 89 ? -6.225 -0.574 -6.515 1.00 89.56 89 GLU A N 1
ATOM 713 C CA . GLU A 1 89 ? -6.286 -1.702 -7.438 1.00 89.56 89 GLU A CA 1
ATOM 714 C C . GLU A 1 89 ? -4.897 -2.290 -7.669 1.00 89.56 89 GLU A C 1
ATOM 716 O O . GLU A 1 89 ? -4.015 -1.707 -8.308 1.00 89.56 89 GLU A O 1
ATOM 721 N N . GLU A 1 90 ? -4.717 -3.502 -7.160 1.00 93.56 90 GLU A N 1
ATOM 722 C CA . GLU A 1 90 ? -3.493 -4.264 -7.323 1.00 93.56 90 GLU A CA 1
ATOM 723 C C . GLU A 1 90 ? -3.466 -5.014 -8.660 1.00 93.56 90 GLU A C 1
ATOM 725 O O . GLU A 1 90 ? -4.455 -5.620 -9.082 1.00 93.56 90 GLU A O 1
ATOM 730 N N . LYS A 1 91 ? -2.291 -5.043 -9.300 1.00 93.06 91 LYS A N 1
ATOM 731 C CA . LYS A 1 91 ? -2.031 -5.865 -10.480 1.00 93.06 91 LYS A CA 1
ATOM 732 C C . LYS A 1 91 ? -2.404 -7.316 -10.189 1.00 93.06 91 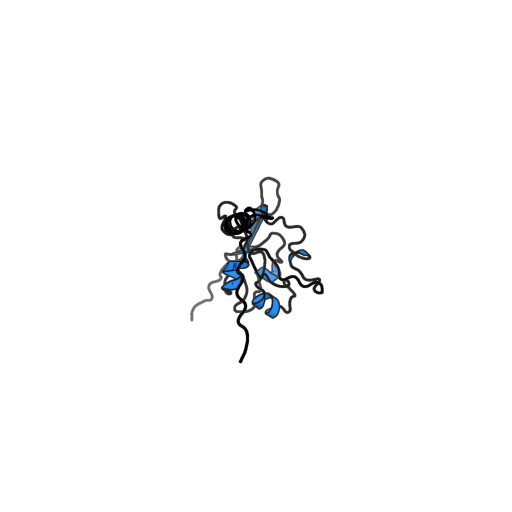LYS A C 1
ATOM 734 O O . LYS A 1 91 ? -1.787 -7.990 -9.362 1.00 93.06 91 LYS A O 1
ATOM 739 N N . ARG A 1 92 ? -3.391 -7.832 -10.920 1.00 86.75 92 ARG A N 1
ATOM 740 C CA . ARG A 1 92 ? -3.811 -9.228 -10.782 1.00 86.75 92 ARG A CA 1
ATOM 741 C C . ARG A 1 92 ? -2.705 -10.153 -11.275 1.00 86.75 92 ARG A C 1
ATOM 743 O O . ARG A 1 92 ? -2.372 -10.171 -12.457 1.00 86.75 92 ARG A O 1
ATOM 750 N N . ASN A 1 93 ? -2.193 -10.982 -10.375 1.00 82.62 93 ASN A N 1
ATOM 751 C CA . ASN A 1 93 ? -1.312 -12.086 -10.718 1.00 82.62 93 ASN A CA 1
ATOM 752 C C . ASN A 1 93 ? -1.810 -13.357 -10.029 1.00 82.62 93 ASN A C 1
ATOM 754 O O . ASN A 1 93 ? -1.562 -13.570 -8.846 1.00 82.62 93 ASN A O 1
ATOM 758 N N . LYS A 1 94 ? -2.498 -14.222 -10.787 1.00 63.91 94 LYS A N 1
ATOM 759 C CA . LYS A 1 94 ? -3.093 -15.471 -10.273 1.00 63.91 94 LYS A CA 1
ATOM 760 C C . LYS A 1 94 ? -2.071 -16.434 -9.650 1.00 63.91 94 LYS A C 1
ATOM 762 O O . LYS A 1 94 ? -2.475 -17.372 -8.977 1.00 63.91 94 LYS A O 1
ATOM 767 N N . LYS A 1 95 ? -0.773 -16.236 -9.897 1.00 68.31 95 LYS A N 1
ATOM 768 C CA . LYS A 1 95 ? 0.306 -17.105 -9.410 1.00 68.31 95 LYS A CA 1
ATOM 769 C C . LYS A 1 95 ? 1.034 -16.555 -8.181 1.00 68.31 95 LYS A C 1
ATOM 771 O O . LYS A 1 95 ? 1.852 -17.278 -7.625 1.00 68.31 95 LYS A O 1
ATOM 776 N N . ASN A 1 96 ? 0.774 -15.312 -7.763 1.00 69.06 96 ASN A N 1
ATOM 777 C CA . ASN A 1 96 ? 1.481 -14.716 -6.631 1.00 69.06 96 ASN A CA 1
ATOM 778 C C . ASN A 1 96 ? 0.606 -14.695 -5.371 1.00 69.06 96 ASN A C 1
ATOM 780 O O . ASN A 1 96 ? -0.340 -13.912 -5.272 1.00 69.06 96 ASN A O 1
ATOM 784 N N . SER A 1 97 ? 0.960 -15.527 -4.391 1.00 75.25 97 SER A N 1
ATOM 785 C CA . SER A 1 97 ? 0.325 -15.560 -3.068 1.00 75.25 97 SER A CA 1
ATOM 786 C C . SER A 1 97 ? 0.621 -14.319 -2.220 1.00 75.25 97 SER A C 1
ATOM 788 O O . SER A 1 97 ? -0.066 -14.090 -1.230 1.00 75.25 97 SER A O 1
ATOM 790 N N . LYS A 1 98 ? 1.602 -13.494 -2.608 1.00 86.25 98 LYS A N 1
ATOM 791 C CA . LYS A 1 98 ? 2.024 -12.288 -1.879 1.00 86.25 98 LYS A CA 1
ATOM 792 C C . LYS A 1 98 ? 1.242 -11.025 -2.261 1.00 86.25 98 LYS A C 1
ATOM 794 O O . LYS A 1 98 ? 1.719 -9.921 -2.031 1.00 86.25 98 LYS A O 1
ATOM 799 N N . SER A 1 99 ? 0.059 -11.167 -2.860 1.00 91.12 99 SER A N 1
ATOM 800 C CA . SER A 1 99 ? -0.855 -10.042 -3.105 1.00 91.12 99 SER A CA 1
ATOM 801 C C . SER A 1 99 ? -1.104 -9.263 -1.813 1.00 91.12 99 SER A C 1
ATOM 803 O O . SER A 1 99 ? -1.365 -9.865 -0.769 1.00 91.12 99 SER A O 1
ATOM 805 N N . ALA A 1 100 ? -1.073 -7.933 -1.879 1.00 92.56 100 ALA A N 1
ATOM 806 C CA . ALA A 1 100 ? -1.411 -7.068 -0.753 1.00 92.56 100 ALA A CA 1
ATOM 807 C C . ALA A 1 100 ? -2.795 -7.427 -0.188 1.00 92.56 100 ALA A C 1
ATOM 809 O O . ALA A 1 100 ? -2.945 -7.593 1.020 1.00 92.56 100 ALA A O 1
ATOM 810 N N . ARG A 1 101 ? -3.776 -7.674 -1.071 1.00 90.81 101 ARG A N 1
ATOM 811 C CA . ARG A 1 101 ? -5.157 -8.054 -0.715 1.00 90.81 101 ARG A CA 1
ATOM 812 C C . ARG A 1 101 ? -5.298 -9.441 -0.087 1.00 90.81 101 ARG A C 1
ATOM 814 O O . ARG A 1 101 ? -6.330 -9.724 0.504 1.00 90.81 101 ARG A O 1
ATOM 821 N N . PHE A 1 102 ? -4.302 -10.312 -0.221 1.00 90.56 102 PHE A N 1
ATOM 822 C CA . PHE A 1 102 ? -4.282 -11.626 0.437 1.00 90.56 102 PHE A CA 1
ATOM 823 C C . PHE A 1 102 ? -3.279 -11.701 1.593 1.00 90.56 102 PHE A C 1
ATOM 825 O O . PHE A 1 102 ? -3.158 -12.749 2.225 1.00 90.56 102 PHE A O 1
ATOM 832 N N . THR A 1 103 ? -2.577 -10.604 1.881 1.00 92.50 103 THR A N 1
ATOM 833 C CA . THR A 1 103 ? -1.586 -10.509 2.954 1.00 92.50 103 THR A CA 1
ATOM 834 C C . THR A 1 103 ? -1.992 -9.418 3.934 1.00 92.50 103 THR A C 1
ATOM 836 O O . THR A 1 103 ? -2.929 -9.614 4.702 1.00 92.50 103 THR A O 1
ATOM 839 N N . TYR A 1 104 ? -1.323 -8.267 3.917 1.00 94.19 104 TYR A N 1
ATOM 840 C CA . TYR A 1 104 ? -1.545 -7.232 4.912 1.00 94.19 104 TYR A CA 1
ATOM 841 C C . TYR A 1 104 ? -2.908 -6.552 4.746 1.00 94.19 104 TYR A C 1
ATOM 843 O O . TYR A 1 104 ? -3.562 -6.301 5.743 1.00 94.19 104 TYR A O 1
ATOM 851 N N . LEU A 1 105 ? -3.430 -6.345 3.536 1.00 93.81 105 LEU A N 1
ATOM 852 C CA . LEU A 1 105 ? -4.755 -5.729 3.348 1.00 93.81 105 LEU A CA 1
ATOM 853 C C . LEU A 1 105 ? -5.933 -6.710 3.422 1.00 93.81 105 LEU A C 1
ATOM 855 O O . LEU A 1 105 ? -7.053 -6.313 3.117 1.00 93.81 105 LEU A O 1
ATOM 859 N N . LYS A 1 106 ? -5.714 -7.983 3.773 1.00 91.69 106 LYS A N 1
ATOM 860 C CA . LYS A 1 106 ? -6.755 -9.021 3.679 1.00 91.69 106 LYS A CA 1
ATOM 861 C C . LYS A 1 106 ? -8.032 -8.675 4.447 1.00 91.69 106 LYS A C 1
ATOM 863 O O . LYS A 1 106 ? -9.123 -8.875 3.923 1.00 91.69 106 LYS A O 1
ATOM 868 N N . ASP A 1 107 ? -7.870 -8.137 5.649 1.00 90.69 107 ASP A N 1
ATOM 869 C CA . ASP A 1 107 ? -8.967 -7.843 6.573 1.00 90.69 107 ASP A CA 1
ATOM 870 C C . ASP A 1 107 ? -9.148 -6.325 6.770 1.00 90.69 107 ASP A C 1
ATOM 872 O O . ASP A 1 107 ? -9.713 -5.876 7.763 1.00 90.69 107 ASP A O 1
ATOM 876 N N . VAL A 1 108 ? -8.639 -5.521 5.828 1.00 90.56 108 VAL A N 1
ATOM 877 C CA . VAL A 1 108 ? -8.767 -4.060 5.849 1.00 90.56 108 VAL A CA 1
ATOM 878 C C . VAL A 1 108 ? -9.916 -3.642 4.943 1.00 90.56 108 VAL A C 1
ATOM 880 O O . VAL A 1 108 ? -9.842 -3.803 3.722 1.00 90.56 108 VAL A O 1
ATOM 883 N N . ASP A 1 109 ? -10.952 -3.045 5.528 1.00 89.56 109 ASP A N 1
ATOM 884 C CA . ASP A 1 109 ? -11.964 -2.335 4.753 1.00 89.56 109 ASP A CA 1
ATOM 885 C C . ASP A 1 109 ? -11.418 -0.967 4.332 1.00 89.56 109 ASP A C 1
ATOM 887 O O . ASP A 1 109 ? -11.263 -0.052 5.144 1.00 89.56 109 ASP A O 1
ATOM 891 N N . LEU A 1 110 ? -11.111 -0.827 3.041 1.00 87.44 110 LEU A N 1
ATOM 892 C CA . LEU A 1 110 ? -10.582 0.419 2.492 1.00 87.44 110 LEU A CA 1
ATOM 893 C C . LEU A 1 110 ? -11.564 1.593 2.658 1.00 87.44 110 LEU A C 1
ATOM 895 O O . LEU A 1 110 ? -11.131 2.740 2.734 1.00 87.44 110 LEU A O 1
ATOM 899 N N . ASN A 1 111 ? -12.870 1.336 2.770 1.00 84.50 111 ASN A N 1
ATOM 900 C CA . ASN A 1 111 ? -13.866 2.392 2.972 1.00 84.50 111 ASN A CA 1
ATOM 901 C C . ASN A 1 111 ? -13.842 2.976 4.388 1.00 84.50 111 ASN A C 1
ATOM 903 O O . ASN A 1 111 ? -14.372 4.066 4.618 1.00 84.50 111 ASN A O 1
ATOM 907 N N . GLU A 1 112 ? -13.229 2.267 5.335 1.00 85.81 112 GLU A N 1
ATOM 908 C CA . GLU A 1 112 ? -13.160 2.674 6.734 1.00 85.81 112 GLU A CA 1
ATOM 909 C C . GLU A 1 112 ? -11.808 3.271 7.124 1.00 85.81 112 GLU A C 1
ATOM 911 O O . GLU A 1 112 ? -11.730 3.961 8.135 1.00 85.81 112 GLU A O 1
ATOM 916 N N . ILE A 1 113 ? -10.753 3.095 6.321 1.00 87.38 113 ILE A N 1
ATOM 917 C CA . ILE A 1 113 ? -9.435 3.660 6.639 1.00 87.38 113 ILE A CA 1
ATOM 918 C C . ILE A 1 113 ? -9.271 5.113 6.182 1.00 87.38 113 ILE A C 1
ATOM 920 O O . ILE A 1 113 ? -9.829 5.567 5.178 1.00 87.38 113 ILE A O 1
ATOM 924 N N . GLY A 1 114 ? -8.394 5.811 6.901 1.00 83.81 114 GLY A N 1
ATOM 925 C CA . GLY A 1 114 ? -7.930 7.148 6.556 1.00 83.81 114 GLY A CA 1
ATOM 926 C C . GLY A 1 114 ? -8.869 8.278 6.932 1.00 83.81 114 GLY A C 1
ATOM 927 O O . GLY A 1 114 ? -9.708 8.158 7.822 1.00 83.81 114 GLY A O 1
ATOM 928 N N . ASP A 1 115 ? -8.637 9.425 6.305 1.00 77.06 115 ASP A N 1
ATOM 929 C CA . ASP A 1 115 ? -9.419 10.629 6.543 1.00 77.06 115 ASP A CA 1
ATOM 930 C C . ASP A 1 115 ? -10.451 10.789 5.428 1.00 77.06 115 ASP A C 1
ATOM 932 O O . ASP A 1 115 ? -10.129 11.203 4.311 1.00 77.06 115 ASP A O 1
ATOM 936 N N . LYS A 1 116 ? -11.707 10.455 5.738 1.00 69.38 116 LYS A N 1
ATOM 937 C CA . LYS A 1 116 ? -12.819 10.567 4.785 1.00 69.38 116 LYS A CA 1
ATOM 938 C C . LYS A 1 116 ? -13.084 12.021 4.369 1.00 69.38 116 LYS A C 1
ATOM 940 O O . LYS A 1 116 ? -13.762 12.233 3.378 1.00 69.38 116 LYS A O 1
ATOM 945 N N . GLN A 1 117 ? -12.556 13.027 5.074 1.00 65.88 117 GLN A N 1
ATOM 946 C CA . GLN A 1 117 ? -12.659 14.425 4.635 1.00 65.88 117 GLN A CA 1
ATOM 947 C C . GLN A 1 117 ? -11.618 14.784 3.574 1.00 65.88 117 GLN A C 1
ATOM 949 O O . GLN A 1 117 ? -11.831 15.722 2.810 1.00 65.88 117 GLN A O 1
ATOM 954 N N . ILE A 1 118 ? -10.511 14.035 3.498 1.00 60.38 118 ILE A N 1
ATOM 955 C CA . ILE A 1 118 ? -9.496 14.229 2.458 1.00 60.38 118 ILE A CA 1
ATOM 956 C C . ILE A 1 118 ? -10.015 13.713 1.110 1.00 60.38 118 ILE A C 1
ATOM 958 O O . ILE A 1 118 ? -9.642 14.300 0.103 1.00 60.38 118 ILE A O 1
ATOM 962 N N . CYS A 1 119 ? -10.917 12.712 1.099 1.00 57.47 119 CYS A N 1
ATOM 963 C CA . CYS A 1 119 ? -11.770 12.256 -0.023 1.00 57.47 119 CYS A CA 1
ATOM 964 C C . CYS A 1 119 ? -11.112 12.213 -1.418 1.00 57.47 119 CYS A C 1
ATOM 966 O O . CYS A 1 119 ? -11.795 12.227 -2.435 1.00 57.47 119 CYS A O 1
ATOM 968 N N . ASP A 1 120 ? -9.787 12.150 -1.487 1.00 63.97 120 ASP A N 1
ATOM 969 C CA . ASP A 1 120 ? -9.027 12.348 -2.717 1.00 63.97 120 ASP A CA 1
ATOM 970 C C . ASP A 1 120 ? -9.156 11.151 -3.647 1.00 63.97 120 ASP A C 1
ATOM 972 O O . ASP A 1 120 ? -9.079 11.291 -4.856 1.00 63.97 120 ASP A O 1
ATOM 976 N N . THR A 1 121 ? -9.368 9.969 -3.086 1.00 71.38 121 THR A N 1
ATOM 977 C CA . THR A 1 121 ? -9.292 8.724 -3.834 1.00 71.38 121 THR A CA 1
ATOM 978 C C . THR A 1 121 ? -10.675 8.175 -4.149 1.00 71.38 121 THR A C 1
ATOM 980 O O . THR A 1 121 ? -10.981 7.920 -5.313 1.00 71.38 121 THR A O 1
ATOM 983 N N . GLN A 1 122 ? -11.536 8.035 -3.135 1.00 69.31 122 GLN A N 1
ATOM 984 C CA . GLN A 1 122 ? -12.883 7.499 -3.332 1.00 69.31 122 GLN A CA 1
ATOM 985 C C . GLN A 1 122 ? -13.740 8.433 -4.194 1.00 69.31 122 GLN A C 1
ATOM 987 O O . GLN A 1 122 ? -14.382 7.958 -5.123 1.00 69.31 122 GLN A O 1
ATOM 992 N N . ALA A 1 123 ? -13.681 9.753 -3.970 1.00 66.94 123 ALA A N 1
ATOM 993 C CA . ALA A 1 123 ? -14.451 10.699 -4.778 1.00 66.94 123 ALA A CA 1
ATOM 994 C C . ALA A 1 123 ? -13.997 10.706 -6.248 1.00 66.94 123 ALA A C 1
ATOM 996 O O . ALA A 1 123 ? -14.842 10.736 -7.137 1.00 66.94 123 ALA A O 1
ATOM 997 N N . ILE A 1 124 ? -12.685 10.601 -6.515 1.00 76.31 124 ILE A N 1
ATOM 998 C CA . ILE A 1 124 ? -12.165 10.460 -7.887 1.00 76.31 124 ILE A CA 1
ATOM 999 C C . ILE A 1 124 ? -12.684 9.169 -8.530 1.00 76.31 124 ILE A C 1
ATOM 1001 O O . ILE A 1 124 ? -13.066 9.172 -9.697 1.00 76.31 124 ILE A O 1
ATOM 1005 N N . ILE A 1 125 ? -12.704 8.053 -7.796 1.00 76.44 125 ILE A N 1
ATOM 1006 C CA . ILE A 1 125 ? -13.216 6.778 -8.316 1.00 76.44 125 ILE A CA 1
ATOM 1007 C C . ILE A 1 125 ? -14.717 6.865 -8.607 1.00 76.44 125 ILE A C 1
ATOM 1009 O O . ILE A 1 125 ? -15.153 6.400 -9.661 1.00 76.44 125 ILE A O 1
ATOM 1013 N N . ASP A 1 126 ? -15.493 7.460 -7.704 1.00 78.00 126 ASP A N 1
ATOM 1014 C CA . ASP A 1 126 ? -16.936 7.640 -7.868 1.00 78.00 126 ASP A CA 1
ATOM 1015 C C . ASP A 1 126 ? -17.245 8.520 -9.085 1.00 78.00 126 ASP A C 1
ATOM 1017 O O . ASP A 1 126 ? -18.110 8.170 -9.888 1.00 78.00 126 ASP A O 1
ATOM 1021 N N . GLU A 1 127 ? -16.478 9.595 -9.285 1.00 80.94 127 GLU A N 1
ATOM 1022 C CA . GLU A 1 127 ? -16.581 10.461 -10.462 1.00 80.94 127 GLU A CA 1
ATOM 1023 C C . GLU A 1 127 ? -16.204 9.716 -11.756 1.00 80.94 127 GLU A C 1
ATOM 1025 O O . GLU A 1 127 ? -16.923 9.760 -12.748 1.00 80.94 127 GLU A O 1
ATOM 1030 N N . ILE A 1 128 ? -15.114 8.944 -11.763 1.00 80.69 128 ILE A N 1
ATOM 1031 C CA . ILE A 1 128 ? -14.739 8.128 -12.932 1.00 80.69 128 ILE A CA 1
ATOM 1032 C C . ILE A 1 128 ? -15.833 7.106 -13.271 1.00 80.69 128 ILE A C 1
ATOM 1034 O O . ILE A 1 128 ? -16.069 6.809 -14.445 1.00 80.69 128 ILE A O 1
ATOM 1038 N N . ASN A 1 129 ? -16.479 6.530 -12.258 1.00 79.25 129 ASN A N 1
A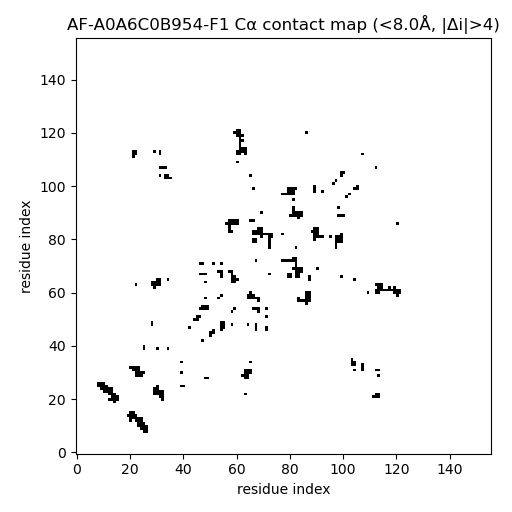TOM 1039 C CA . ASN A 1 129 ? -17.527 5.538 -12.456 1.00 79.25 129 ASN A CA 1
ATOM 1040 C C . ASN A 1 129 ? -18.842 6.158 -12.938 1.00 79.25 129 ASN A C 1
ATOM 1042 O O . ASN A 1 129 ? -19.525 5.510 -13.733 1.00 79.25 129 ASN A O 1
ATOM 1046 N N . SER A 1 130 ? -19.181 7.386 -12.528 1.00 83.00 130 SER A N 1
ATOM 1047 C CA . SER A 1 130 ? -20.373 8.073 -13.039 1.00 83.00 130 SER A CA 1
ATOM 1048 C C . SER A 1 130 ? -20.268 8.317 -14.547 1.00 83.00 130 SER A C 1
ATOM 1050 O O . SER A 1 130 ? -21.192 7.964 -15.277 1.00 83.00 130 SER A O 1
ATOM 1052 N N . TYR A 1 131 ? -19.106 8.760 -15.045 1.00 76.69 131 TYR A N 1
ATOM 1053 C CA . TYR A 1 131 ? -18.881 8.935 -16.488 1.00 76.69 131 TYR A CA 1
ATOM 1054 C C . TYR A 1 131 ? -18.961 7.624 -17.286 1.00 76.69 131 TYR A C 1
ATOM 1056 O O . TYR A 1 131 ? -19.358 7.627 -18.447 1.00 76.69 131 TYR A O 1
ATOM 1064 N N . LYS A 1 132 ? -18.614 6.479 -16.684 1.00 68.88 132 LYS A N 1
ATOM 1065 C CA . LYS A 1 132 ? -18.726 5.165 -17.346 1.00 68.88 132 LYS A CA 1
ATOM 1066 C C . LYS A 1 132 ? -20.161 4.644 -17.422 1.00 68.88 132 LYS A C 1
ATOM 1068 O O . LYS A 1 132 ? -20.440 3.769 -18.238 1.00 68.88 132 LYS A O 1
ATOM 1073 N N . GLN A 1 133 ? -21.060 5.123 -16.564 1.00 58.22 133 GLN A N 1
ATOM 1074 C CA . GLN A 1 133 ? -22.450 4.669 -16.539 1.00 58.22 133 GLN A CA 1
ATOM 1075 C C . GLN A 1 133 ? -23.277 5.310 -17.666 1.00 58.22 133 GLN A C 1
ATOM 1077 O O . GLN A 1 133 ? -24.141 4.641 -18.238 1.00 58.22 133 GLN A O 1
ATOM 1082 N N . GLU A 1 134 ? -22.942 6.547 -18.047 1.00 54.03 134 GLU A N 1
ATOM 1083 C CA . GLU A 1 134 ? -23.603 7.308 -19.119 1.00 54.03 134 GLU A CA 1
ATOM 1084 C C . GLU A 1 134 ? -23.345 6.747 -20.533 1.00 54.03 134 GLU A C 1
ATOM 1086 O O . GLU A 1 134 ? -24.177 6.924 -21.417 1.00 54.03 134 GLU A O 1
ATOM 1091 N N . GLU A 1 135 ? -22.271 5.981 -20.761 1.00 54.41 135 GLU A N 1
ATOM 1092 C CA . GLU A 1 135 ? -22.035 5.294 -22.049 1.00 54.41 135 GLU A CA 1
ATOM 1093 C C . GLU A 1 135 ? -22.890 4.022 -22.248 1.00 54.41 135 GLU A C 1
ATOM 1095 O O . GLU A 1 135 ? -22.851 3.414 -23.319 1.00 54.41 135 GLU A O 1
ATOM 1100 N N . SER A 1 136 ? -23.664 3.583 -21.245 1.00 53.16 136 SER A N 1
ATOM 1101 C CA . SER A 1 136 ? -24.353 2.277 -21.277 1.00 53.16 136 SER A CA 1
ATOM 1102 C C . SER A 1 136 ? -25.876 2.320 -21.458 1.00 53.16 136 SER A C 1
ATOM 1104 O O . SER A 1 136 ? -26.513 1.264 -21.485 1.00 53.16 136 SER A O 1
ATOM 1106 N N . CYS A 1 137 ? -26.479 3.500 -21.625 1.00 46.25 137 CYS A N 1
ATOM 1107 C CA . CYS A 1 137 ? -27.931 3.640 -21.745 1.00 46.25 137 CYS A CA 1
ATOM 1108 C C . CYS A 1 137 ? -28.368 4.522 -22.927 1.00 46.25 137 CYS A C 1
ATOM 1110 O O . CYS A 1 137 ? -28.988 5.549 -22.709 1.00 46.25 137 CYS A O 1
ATOM 1112 N N . ASP A 1 138 ? -28.123 4.085 -24.169 1.00 49.25 138 ASP A N 1
ATOM 1113 C CA . ASP A 1 138 ? -28.961 4.475 -25.318 1.00 49.25 138 ASP A CA 1
ATOM 1114 C C . ASP A 1 138 ? -29.051 3.361 -26.390 1.00 49.25 138 ASP A C 1
ATOM 1116 O O . ASP A 1 138 ? -28.273 3.262 -27.333 1.00 49.25 138 ASP A O 1
ATOM 1120 N N . ALA A 1 139 ? -30.072 2.527 -26.161 1.00 50.69 139 ALA A N 1
ATOM 1121 C CA . ALA A 1 139 ? -30.990 1.818 -27.064 1.00 50.69 139 ALA A CA 1
ATOM 1122 C C . ALA A 1 139 ? -30.548 0.728 -28.088 1.00 50.69 139 ALA A C 1
ATOM 1124 O O . ALA A 1 139 ? -29.625 0.897 -28.883 1.00 50.69 139 ALA A O 1
ATOM 1125 N N . PRO A 1 140 ? -31.345 -0.365 -28.195 1.00 58.19 140 PRO A N 1
ATOM 1126 C CA . PRO A 1 140 ? -31.388 -1.244 -29.360 1.00 58.19 140 PRO A CA 1
ATOM 1127 C C . PRO A 1 140 ? -32.227 -0.598 -30.478 1.00 58.19 140 PRO A C 1
ATOM 1129 O O . PRO A 1 140 ? -33.366 -0.201 -30.242 1.00 58.19 140 PRO A O 1
ATOM 1132 N N . LEU A 1 141 ? -31.720 -0.552 -31.715 1.00 42.66 141 LEU A N 1
ATOM 1133 C CA . LEU A 1 141 ? -32.521 -0.169 -32.885 1.00 42.66 141 LEU A CA 1
ATOM 1134 C C . LEU A 1 141 ? -32.511 -1.282 -33.941 1.00 42.66 141 LEU A C 1
ATOM 1136 O O . LEU A 1 141 ? -31.751 -1.269 -34.907 1.00 42.66 141 LEU A O 1
ATOM 1140 N N . SER A 1 142 ? -33.392 -2.267 -33.759 1.00 48.25 142 SER A N 1
ATOM 1141 C CA . SER A 1 142 ? -33.892 -3.046 -34.888 1.00 48.25 142 SER A CA 1
ATOM 1142 C C . SER A 1 142 ? -34.892 -2.194 -35.675 1.00 48.25 142 SER A C 1
ATOM 1144 O O . SER A 1 142 ? -35.848 -1.693 -35.090 1.00 48.25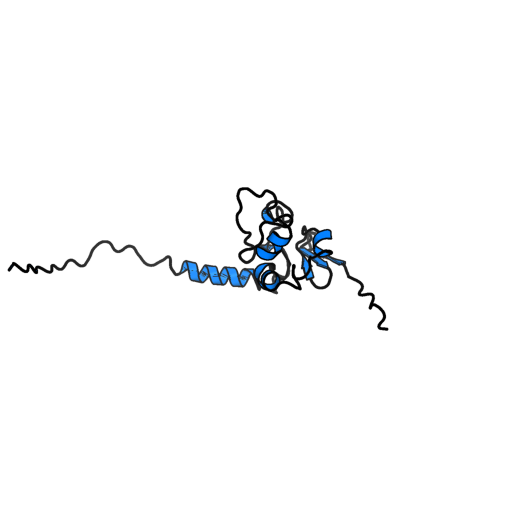 142 SER A O 1
ATOM 1146 N N . SER A 1 143 ? -34.725 -2.147 -36.999 1.00 49.19 143 SER A N 1
ATOM 1147 C CA . SER A 1 143 ? -35.750 -1.803 -37.997 1.00 49.19 143 SER A CA 1
ATOM 1148 C C . SER A 1 143 ? -36.299 -0.371 -37.996 1.00 49.19 143 SER A C 1
ATOM 1150 O O . SER A 1 143 ? -37.325 -0.108 -37.382 1.00 49.19 143 SER A O 1
ATOM 1152 N N . LEU A 1 144 ? -35.721 0.491 -38.842 1.00 47.69 144 LEU A N 1
ATOM 1153 C CA . LEU A 1 144 ? -36.450 1.255 -39.874 1.00 47.69 144 LEU A CA 1
ATOM 1154 C C . LEU A 1 144 ? -35.471 2.182 -40.611 1.00 47.69 144 LEU A C 1
ATOM 1156 O O . LEU A 1 144 ? -35.249 3.300 -40.179 1.00 47.69 144 LEU A O 1
ATOM 1160 N N . TYR A 1 145 ? -34.875 1.703 -41.705 1.00 40.47 145 TYR A N 1
ATOM 1161 C CA . TYR A 1 145 ? -34.697 2.465 -42.952 1.00 40.47 145 TYR A CA 1
ATOM 1162 C C . TYR A 1 145 ? -34.166 1.507 -44.023 1.00 40.47 145 TYR A C 1
ATOM 1164 O O . TYR A 1 145 ? -32.967 1.316 -44.210 1.00 40.47 145 TYR A O 1
ATOM 1172 N N . GLY A 1 146 ? -35.101 0.845 -44.703 1.00 46.12 146 GLY A N 1
ATOM 1173 C CA . GLY A 1 146 ? -34.844 0.328 -46.0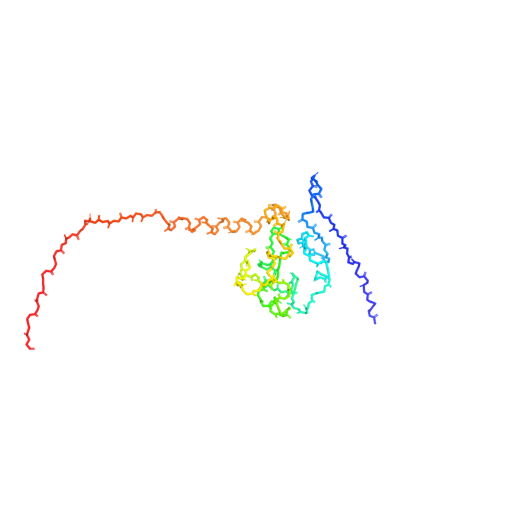33 1.00 46.12 146 GLY A CA 1
ATOM 1174 C C . GLY A 1 146 ? -34.962 1.478 -47.026 1.00 46.12 146 GLY A C 1
ATOM 1175 O O . GLY A 1 146 ? -35.986 2.153 -47.068 1.00 46.12 146 GLY A O 1
ATOM 1176 N N . SER A 1 147 ? -33.941 1.661 -47.852 1.00 44.81 147 SER A N 1
ATOM 1177 C CA . SER A 1 147 ? -34.105 2.238 -49.184 1.00 44.81 147 SER A CA 1
ATOM 1178 C C . SER A 1 147 ? -32.980 1.736 -50.082 1.00 44.81 147 SER A C 1
ATOM 1180 O O . SER A 1 147 ? -31.808 2.046 -49.881 1.00 44.81 147 SER A O 1
ATOM 1182 N N . ASN A 1 148 ? -33.403 0.913 -51.042 1.00 49.75 148 ASN A N 1
ATOM 1183 C CA . ASN A 1 148 ? -32.680 0.426 -52.207 1.00 49.75 148 ASN A CA 1
ATOM 1184 C C . ASN A 1 148 ? -31.757 1.481 -52.825 1.00 49.75 148 ASN A C 1
ATOM 1186 O O . ASN A 1 148 ? -32.227 2.554 -53.197 1.00 49.75 148 ASN A O 1
ATOM 1190 N N . TYR A 1 149 ? -30.513 1.092 -53.103 1.00 43.94 149 TYR A N 1
ATOM 1191 C CA . TYR A 1 149 ? -29.816 1.580 -54.287 1.00 43.94 149 TYR A CA 1
ATOM 1192 C C . TYR A 1 149 ? -29.506 0.402 -55.207 1.00 43.94 149 TYR A C 1
ATOM 1194 O O . TYR A 1 149 ? -28.587 -0.383 -54.994 1.00 43.94 149 TYR A O 1
ATOM 1202 N N . ASN A 1 150 ? -30.361 0.305 -56.224 1.00 58.38 150 ASN A N 1
ATOM 1203 C CA . ASN A 1 150 ? -30.094 -0.326 -57.505 1.00 58.38 150 ASN A CA 1
ATOM 1204 C C . ASN A 1 150 ? -28.967 0.462 -58.187 1.00 58.38 150 ASN A C 1
ATOM 1206 O O . ASN A 1 150 ? -29.053 1.686 -58.279 1.00 58.38 150 ASN A O 1
ATOM 1210 N N . GLY A 1 151 ? -27.945 -0.220 -58.694 1.00 45.22 151 GLY A N 1
ATOM 1211 C CA . GLY A 1 151 ? -26.852 0.441 -59.400 1.00 45.22 151 GLY A CA 1
ATOM 1212 C C . GLY A 1 151 ? -25.842 -0.547 -59.953 1.00 45.22 151 GLY A C 1
ATOM 1213 O O . GLY A 1 151 ? -24.688 -0.541 -59.540 1.00 45.22 151 GLY A O 1
ATOM 1214 N N . GLY A 1 152 ? -26.297 -1.418 -60.854 1.00 49.06 152 GLY A N 1
ATOM 1215 C CA . GLY A 1 152 ? -25.403 -2.185 -61.710 1.00 49.06 152 GLY A CA 1
ATOM 1216 C C . GLY A 1 152 ? -24.591 -1.254 -62.611 1.00 49.06 152 GLY A C 1
ATOM 1217 O O . GLY A 1 152 ? -25.124 -0.300 -63.177 1.00 49.06 152 GLY A O 1
ATOM 1218 N N . TYR A 1 153 ? -23.307 -1.559 -62.744 1.00 52.16 153 TYR A N 1
ATOM 1219 C CA . TYR A 1 153 ? -22.500 -1.154 -63.883 1.00 52.16 153 TYR A CA 1
ATOM 1220 C C . TYR A 1 153 ? -22.061 -2.441 -64.582 1.00 52.16 153 TYR A C 1
ATOM 1222 O O . TYR A 1 153 ? -21.293 -3.227 -64.026 1.00 52.16 153 TYR A O 1
ATOM 1230 N N . ASP A 1 154 ? -22.615 -2.657 -65.773 1.00 61.12 154 ASP A N 1
ATOM 1231 C CA . ASP A 1 154 ? -22.124 -3.627 -66.741 1.00 61.12 154 ASP A CA 1
ATOM 1232 C C . ASP A 1 154 ? -20.860 -3.081 -67.427 1.00 61.12 154 ASP A C 1
ATOM 1234 O O . ASP A 1 154 ? -20.850 -1.948 -67.900 1.00 61.12 154 ASP A O 1
ATOM 1238 N N . SER A 1 155 ? -19.846 -3.950 -67.484 1.00 59.47 155 SER A N 1
ATOM 1239 C CA . SER A 1 155 ? -18.918 -4.250 -68.593 1.00 59.47 155 SER A CA 1
ATOM 1240 C C . SER A 1 155 ? -18.311 -3.114 -69.436 1.00 59.47 155 SER A C 1
ATOM 1242 O O . SER A 1 155 ? -19.033 -2.354 -70.072 1.00 59.47 155 SER A O 1
ATOM 1244 N N . TYR A 1 156 ? -16.977 -3.130 -69.589 1.00 54.50 156 TYR A N 1
ATOM 1245 C CA . TYR A 1 156 ? -16.281 -3.575 -70.818 1.00 54.50 156 TYR A CA 1
ATOM 1246 C C . TYR A 1 156 ? -14.865 -4.065 -70.491 1.00 54.50 156 TYR A C 1
ATOM 1248 O O . TYR A 1 156 ? -14.196 -3.416 -69.656 1.00 54.50 156 TYR A O 1
#

Nearest PDB structures (foldseek):
  3sk6-assembly1_A  TM=5.279E-01  e=3.785E+00  Staphylococcus aureus
  9c3c-assembly1_g  TM=4.396E-01  e=6.821E+00  Oryctolagus cuniculus

Radius of gyration: 24.63 Å; Cα contacts (8 Å, |Δi|>4): 219; chains: 1; bounding box: 67×37×90 Å

Mean predicted aligned error: 11.81 Å

Solvent-accessible surface area (backbone atoms only — not comparable to full-atom values): 9476 Å² total; per-residue (Å²): 133,86,76,81,79,83,74,80,72,57,77,47,80,40,59,52,97,89,64,51,65,31,27,32,35,48,72,93,43,37,29,34,62,53,54,58,65,71,54,76,75,54,63,62,90,68,30,46,70,88,56,18,71,58,16,53,67,32,12,33,43,22,77,18,37,72,45,32,23,39,74,49,9,54,75,50,74,31,69,69,6,53,10,30,78,39,68,85,36,62,47,88,51,98,85,54,80,42,29,40,65,69,51,53,42,51,88,56,60,74,91,68,31,47,41,76,87,65,39,65,41,63,52,51,50,52,53,57,50,54,65,59,55,70,78,71,74,83,82,90,81,83,86,89,82,88,76,88,81,88,78,88,80,83,86,135